Protein AF-A0A4V1V0S6-F1 (afdb_monomer_lite)

pLDDT: mean 92.82, std 8.59, range [36.41, 98.56]

Structure (mmCIF, N/CA/C/O backbone):
data_AF-A0A4V1V0S6-F1
#
_entry.id   AF-A0A4V1V0S6-F1
#
loop_
_atom_site.group_PDB
_atom_site.id
_atom_site.type_symbol
_atom_site.label_atom_id
_atom_site.label_alt_id
_atom_site.label_comp_id
_atom_site.label_asym_id
_atom_site.label_entity_id
_atom_site.label_seq_id
_atom_site.pdbx_PDB_ins_code
_atom_site.Cartn_x
_atom_site.Cartn_y
_atom_site.Cartn_z
_atom_site.occupancy
_atom_site.B_iso_or_equiv
_atom_site.auth_seq_id
_atom_site.auth_comp_id
_atom_site.auth_asym_id
_atom_site.auth_atom_id
_atom_site.pdbx_PDB_model_num
ATOM 1 N N . MET A 1 1 ? -12.158 -18.136 9.831 1.00 82.56 1 MET A N 1
ATOM 2 C CA . MET A 1 1 ? -12.766 -16.811 10.094 1.00 82.56 1 MET A CA 1
ATOM 3 C C . MET A 1 1 ? -11.831 -15.744 9.561 1.00 82.56 1 MET A C 1
ATOM 5 O O . MET A 1 1 ? -10.627 -15.928 9.693 1.00 82.56 1 MET A O 1
ATOM 9 N N . ALA A 1 2 ? -12.368 -14.679 8.963 1.00 93.62 2 ALA A N 1
ATOM 10 C CA . ALA A 1 2 ? -11.565 -13.541 8.519 1.00 93.62 2 ALA A CA 1
ATOM 11 C C . ALA A 1 2 ? -10.992 -12.790 9.729 1.00 93.62 2 ALA A C 1
ATOM 13 O O . ALA A 1 2 ? -11.702 -12.570 10.713 1.00 93.62 2 ALA A O 1
ATOM 14 N N . ARG A 1 3 ? -9.715 -12.414 9.662 1.00 97.75 3 ARG A N 1
ATOM 15 C CA . ARG A 1 3 ? -9.047 -11.598 10.681 1.00 97.75 3 ARG A CA 1
ATOM 16 C C . ARG A 1 3 ? -9.246 -10.118 10.383 1.00 97.75 3 ARG A C 1
ATOM 18 O O . ARG A 1 3 ? -9.437 -9.721 9.235 1.00 97.75 3 ARG A O 1
ATOM 25 N N . VAL A 1 4 ? -9.166 -9.300 11.428 1.00 98.12 4 VAL A N 1
ATOM 26 C CA . VAL A 1 4 ? -9.175 -7.840 11.313 1.00 98.12 4 VAL A CA 1
ATOM 27 C C . VAL A 1 4 ? -7.844 -7.309 11.821 1.00 98.12 4 VAL A C 1
ATOM 29 O O . VAL A 1 4 ? -7.488 -7.501 12.981 1.00 98.12 4 VAL A O 1
ATOM 32 N N . TYR A 1 5 ? -7.123 -6.626 10.943 1.00 97.88 5 TYR A N 1
ATOM 33 C CA . TYR A 1 5 ? -5.926 -5.867 11.262 1.00 97.88 5 TYR A CA 1
ATOM 34 C C . TYR A 1 5 ? -6.302 -4.399 11.402 1.00 97.88 5 TYR A C 1
ATOM 36 O O . TYR A 1 5 ? -6.974 -3.847 10.531 1.00 97.88 5 TYR A O 1
ATOM 44 N N . SER A 1 6 ? -5.843 -3.744 12.463 1.00 96.31 6 SER A N 1
ATOM 45 C CA . SER A 1 6 ? -6.034 -2.308 12.643 1.00 96.31 6 SER A CA 1
ATOM 46 C C . SER A 1 6 ? -4.722 -1.610 12.967 1.00 96.31 6 SER A C 1
ATOM 48 O O . SER A 1 6 ? -3.826 -2.182 13.592 1.00 96.31 6 SER A O 1
ATOM 50 N N . TYR A 1 7 ? -4.581 -0.369 12.509 1.00 95.31 7 TYR A N 1
ATOM 51 C CA . TYR A 1 7 ? -3.464 0.484 12.891 1.00 95.31 7 TYR A CA 1
ATOM 52 C C . TYR A 1 7 ? -3.841 1.964 12.825 1.00 95.31 7 TYR A C 1
ATOM 54 O O . TYR A 1 7 ? -4.725 2.369 12.072 1.00 95.31 7 TYR A O 1
ATOM 62 N N . VAL A 1 8 ? -3.116 2.778 13.592 1.00 94.62 8 VAL A N 1
ATOM 63 C CA . VAL A 1 8 ? -3.234 4.238 13.546 1.00 94.62 8 VAL A CA 1
ATOM 64 C C .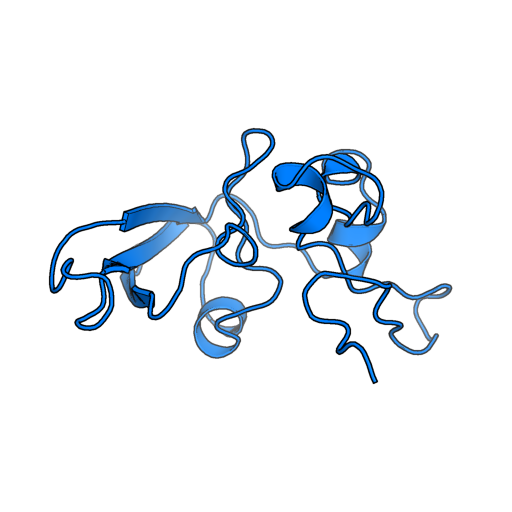 VAL A 1 8 ? -2.390 4.780 12.393 1.00 94.62 8 VAL A C 1
ATOM 66 O O . VAL A 1 8 ? -1.195 4.478 12.282 1.00 94.62 8 VAL A O 1
ATOM 69 N N . ILE A 1 9 ? -3.016 5.565 11.524 1.00 92.50 9 ILE A N 1
ATOM 70 C CA . ILE A 1 9 ? -2.362 6.308 10.454 1.00 92.50 9 ILE A CA 1
ATOM 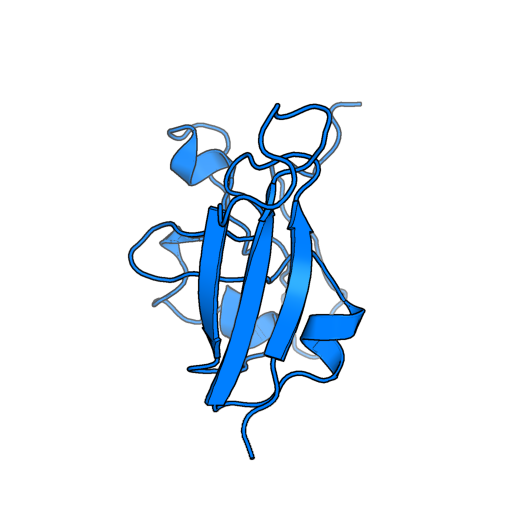71 C C . ILE A 1 9 ? -1.872 7.621 11.041 1.00 92.50 9 ILE A C 1
ATOM 73 O O . ILE A 1 9 ? -2.667 8.500 11.372 1.00 92.50 9 ILE A O 1
ATOM 77 N N . ASP A 1 10 ? -0.558 7.723 11.197 1.00 85.75 10 ASP A N 1
ATOM 78 C CA . ASP A 1 10 ? 0.077 8.917 11.737 1.00 85.75 10 ASP A CA 1
ATOM 79 C C . ASP A 1 10 ? -0.053 10.097 10.763 1.00 85.75 10 ASP A C 1
ATOM 81 O O . ASP A 1 10 ? -0.640 11.121 11.117 1.00 85.75 10 ASP A O 1
ATOM 85 N N . HIS A 1 11 ? 0.368 9.874 9.514 1.00 83.62 11 HIS A N 1
ATOM 86 C CA . HIS A 1 11 ? 0.262 10.790 8.381 1.00 83.62 11 HIS A CA 1
ATOM 87 C C . HIS A 1 11 ? -0.209 10.006 7.149 1.00 83.62 11 HIS A C 1
ATOM 89 O O . HIS A 1 11 ? 0.311 8.920 6.883 1.00 83.62 11 HIS A O 1
ATOM 95 N N . ASP A 1 12 ? -1.185 10.541 6.413 1.00 83.06 12 ASP A N 1
ATOM 96 C CA . ASP A 1 12 ? -1.658 9.958 5.155 1.00 83.06 12 ASP A CA 1
ATOM 97 C C . ASP A 1 12 ? -1.490 10.958 4.014 1.00 83.06 12 ASP A C 1
ATOM 99 O O . ASP A 1 12 ? -2.127 12.010 3.997 1.00 83.06 12 ASP A O 1
ATOM 103 N N . VAL A 1 13 ? -0.625 10.613 3.069 1.00 86.44 13 VAL A N 1
ATOM 104 C CA . VAL A 1 13 ? -0.413 11.357 1.820 1.00 86.44 13 VAL A CA 1
ATOM 105 C C . VAL A 1 13 ? -0.808 10.521 0.596 1.00 86.44 13 VAL A C 1
ATOM 107 O O . VAL A 1 13 ? -0.554 10.907 -0.539 1.00 86.44 13 VAL A O 1
ATOM 110 N N . GLY A 1 14 ? -1.435 9.357 0.813 1.00 88.88 14 GLY A N 1
ATOM 111 C CA . GLY A 1 14 ? -1.836 8.436 -0.249 1.00 88.88 14 GLY A CA 1
ATOM 112 C C . GLY A 1 14 ? -0.728 7.504 -0.744 1.00 88.88 14 GLY A C 1
ATOM 113 O O . GLY A 1 14 ? -0.878 6.902 -1.803 1.00 88.88 14 GLY A O 1
ATOM 114 N N . PHE A 1 15 ? 0.379 7.369 -0.005 1.00 91.19 15 PHE A N 1
ATOM 115 C CA . PHE A 1 15 ? 1.468 6.449 -0.351 1.00 91.19 15 PHE A CA 1
ATOM 116 C C . PHE A 1 15 ? 1.247 5.026 0.187 1.00 91.19 15 PHE A C 1
ATOM 118 O O . PHE A 1 15 ? 1.442 4.058 -0.531 1.00 91.19 15 PHE A O 1
ATOM 125 N N . ALA A 1 16 ? 0.827 4.855 1.445 1.00 89.81 16 ALA A N 1
ATOM 126 C CA . ALA A 1 16 ? 0.457 3.542 1.987 1.00 89.81 16 ALA A CA 1
ATOM 127 C C . ALA A 1 16 ? -0.427 3.710 3.249 1.00 89.81 16 ALA A C 1
ATOM 129 O O . ALA A 1 16 ? 0.102 3.959 4.339 1.00 89.81 16 ALA A O 1
ATOM 130 N N . PRO A 1 17 ? -1.760 3.560 3.144 1.00 94.75 17 PRO A N 1
ATOM 131 C CA . PRO A 1 17 ? -2.472 2.976 2.007 1.00 94.75 17 PRO A CA 1
ATOM 132 C C . PRO A 1 17 ? -2.371 3.855 0.752 1.00 94.75 17 PRO A C 1
ATOM 134 O O . PRO A 1 17 ? -2.374 5.076 0.851 1.00 94.75 17 PRO A O 1
ATOM 137 N N . ASN A 1 18 ? -2.278 3.240 -0.426 1.00 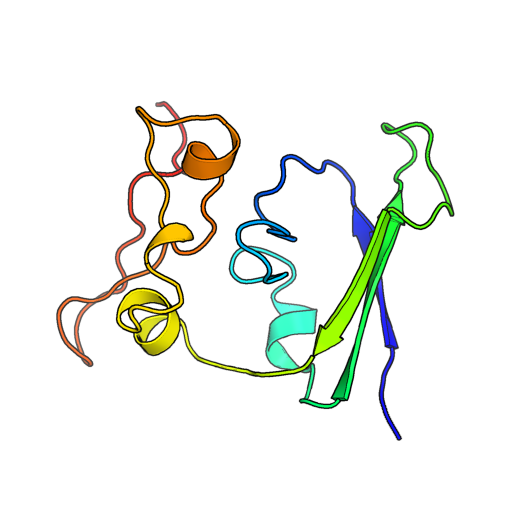96.69 18 ASN A N 1
ATOM 138 C CA . ASN A 1 18 ? -2.420 3.945 -1.699 1.00 96.69 18 ASN A CA 1
ATOM 139 C C . ASN A 1 18 ? -3.814 3.637 -2.263 1.00 96.69 18 ASN A C 1
ATOM 141 O O . ASN A 1 18 ? -4.002 2.549 -2.813 1.00 96.69 18 ASN A O 1
ATOM 145 N N . PRO A 1 19 ? -4.805 4.538 -2.110 1.00 95.62 19 PRO A N 1
ATOM 146 C CA . PRO A 1 19 ? -6.204 4.290 -2.475 1.00 95.62 19 PRO A CA 1
ATOM 147 C C . PRO A 1 19 ? -6.522 4.617 -3.945 1.00 95.62 19 PRO A C 1
ATOM 149 O O . PRO A 1 19 ? -7.685 4.632 -4.352 1.00 95.62 19 PRO A O 1
ATOM 152 N N . PHE A 1 20 ? -5.512 4.956 -4.743 1.00 95.44 20 PHE A N 1
ATOM 153 C CA . PHE A 1 20 ? -5.711 5.531 -6.065 1.00 95.44 20 PHE A CA 1
ATOM 154 C C . PHE A 1 20 ? -5.936 4.478 -7.152 1.00 95.44 20 PHE A C 1
ATOM 156 O O . PHE A 1 20 ? -5.605 3.301 -7.009 1.00 95.44 20 PHE A O 1
ATOM 163 N N . HIS A 1 21 ? -6.488 4.930 -8.281 1.00 95.56 21 HIS A N 1
ATOM 164 C CA . HIS A 1 21 ? -6.741 4.101 -9.467 1.00 95.56 21 HIS A CA 1
ATOM 165 C C . HIS A 1 21 ? -7.701 2.922 -9.226 1.00 95.56 21 HIS A C 1
ATOM 167 O O . HIS A 1 21 ? -7.584 1.886 -9.875 1.00 95.56 21 HIS A O 1
ATOM 173 N N . GLY A 1 22 ? -8.657 3.086 -8.305 1.00 94.06 22 GLY A N 1
ATOM 174 C CA . GLY A 1 22 ? -9.688 2.083 -8.015 1.00 94.06 22 GLY A CA 1
ATOM 175 C C . GLY A 1 22 ? -9.192 0.878 -7.210 1.00 94.06 22 GLY A C 1
ATOM 176 O O . GLY A 1 22 ? -9.925 -0.095 -7.066 1.00 94.06 22 GLY A O 1
ATOM 177 N N . LEU A 1 23 ? -7.963 0.929 -6.688 1.00 94.88 23 LEU A N 1
ATOM 178 C CA . LEU A 1 23 ? -7.340 -0.146 -5.922 1.00 94.88 23 LEU A CA 1
ATOM 179 C C . LEU A 1 23 ? -6.688 0.436 -4.669 1.00 94.88 23 LEU A C 1
ATOM 181 O O . LEU A 1 23 ? -5.931 1.398 -4.761 1.00 94.88 23 LEU A O 1
ATOM 185 N N . CYS A 1 24 ? -6.936 -0.172 -3.510 1.00 96.38 24 CYS A N 1
ATOM 186 C CA . CYS A 1 24 ? -6.254 0.183 -2.268 1.00 96.38 24 CYS A CA 1
ATOM 187 C C . CYS A 1 24 ? -5.128 -0.818 -1.992 1.00 96.38 24 CYS A C 1
ATOM 189 O O . CYS A 1 24 ? -5.382 -2.018 -1.890 1.00 96.38 24 CYS A O 1
ATOM 191 N N . THR A 1 25 ? -3.889 -0.338 -1.906 1.00 96.62 25 THR A N 1
ATOM 192 C CA . THR A 1 25 ? -2.688 -1.169 -1.722 1.00 96.62 25 THR A CA 1
ATOM 193 C C . THR A 1 25 ? -1.905 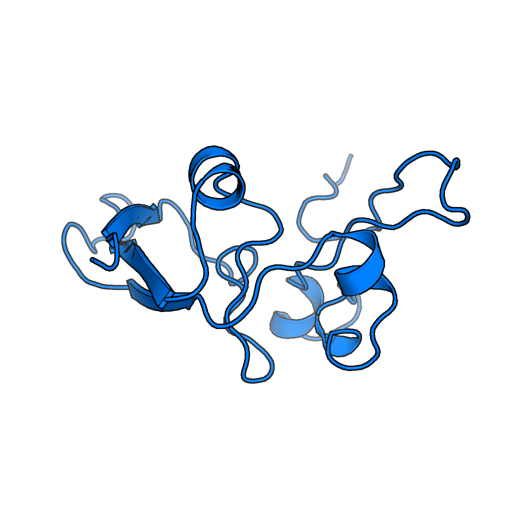-0.742 -0.481 1.00 96.62 25 THR A C 1
ATOM 195 O O 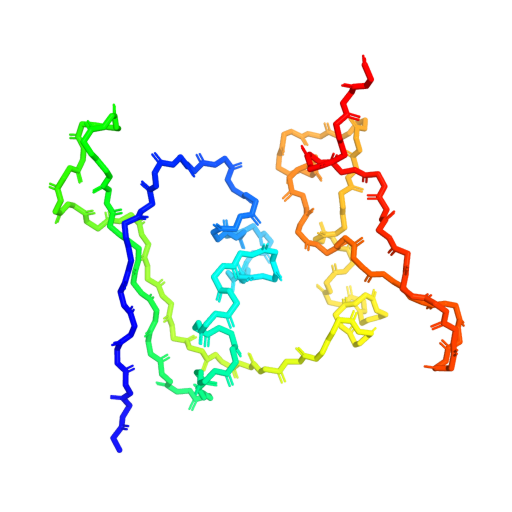. THR A 1 25 ? -1.996 0.399 -0.032 1.00 96.62 25 THR A O 1
ATOM 198 N N . LEU A 1 26 ? -1.141 -1.672 0.104 1.00 95.25 26 LEU A N 1
ATOM 199 C CA . LEU A 1 26 ? -0.307 -1.432 1.293 1.00 95.25 26 LEU A CA 1
ATOM 200 C C . LEU A 1 26 ? 1.175 -1.735 1.018 1.00 95.25 26 LEU A C 1
ATOM 202 O O . LEU A 1 26 ? 1.902 -2.126 1.928 1.00 95.25 26 LEU A O 1
ATOM 206 N N . ALA A 1 27 ? 1.622 -1.596 -0.234 1.00 93.94 27 ALA A N 1
ATOM 207 C CA . ALA A 1 27 ? 2.880 -2.157 -0.728 1.00 93.94 27 ALA A CA 1
ATOM 208 C C . ALA A 1 27 ? 4.115 -1.667 0.053 1.00 93.94 27 ALA A C 1
ATOM 210 O O . ALA A 1 27 ? 5.023 -2.450 0.337 1.00 93.94 27 ALA A O 1
ATOM 211 N N . ALA A 1 28 ? 4.120 -0.402 0.476 1.00 88.94 28 ALA A N 1
ATOM 212 C CA . ALA A 1 28 ? 5.299 0.237 1.054 1.00 88.94 28 ALA A CA 1
ATOM 213 C C . ALA A 1 28 ? 5.302 0.379 2.593 1.00 88.94 28 ALA A C 1
ATOM 215 O O . ALA A 1 28 ? 6.323 0.751 3.165 1.00 88.94 28 ALA A O 1
ATOM 216 N N . CYS A 1 29 ? 4.217 0.031 3.300 1.00 84.56 29 CYS A N 1
ATOM 217 C CA . CYS A 1 29 ? 4.127 0.164 4.766 1.00 84.56 29 CYS A CA 1
ATOM 218 C C . CYS A 1 29 ? 3.681 -1.130 5.462 1.00 84.56 29 CYS A C 1
ATOM 220 O O . CYS A 1 29 ? 3.375 -2.135 4.828 1.00 84.56 29 CYS A O 1
ATOM 222 N N . LYS A 1 30 ? 3.689 -1.122 6.803 1.00 91.56 30 LYS A N 1
ATOM 223 C CA . LYS A 1 30 ? 3.127 -2.177 7.677 1.00 91.56 30 LYS A CA 1
ATOM 224 C C . LYS A 1 30 ? 3.592 -3.609 7.329 1.00 91.56 30 LYS A C 1
ATOM 226 O O . LYS A 1 30 ? 2.761 -4.490 7.097 1.00 91.56 30 LYS A O 1
ATOM 231 N N . PRO A 1 31 ? 4.913 -3.883 7.344 1.00 92.19 31 PRO A N 1
ATOM 232 C CA . PRO A 1 31 ? 5.467 -5.188 6.964 1.00 92.19 31 PRO A CA 1
ATOM 233 C C . PRO A 1 31 ? 4.912 -6.360 7.790 1.00 92.19 31 PRO A C 1
ATOM 235 O O . PRO A 1 31 ? 4.783 -7.462 7.270 1.00 92.19 31 PRO A O 1
ATOM 238 N N . GLN A 1 32 ? 4.538 -6.135 9.054 1.00 94.94 32 GLN A N 1
ATOM 239 C CA . GLN A 1 32 ? 3.932 -7.166 9.907 1.00 94.94 32 GLN A CA 1
ATOM 240 C C . GLN A 1 32 ? 2.534 -7.592 9.425 1.00 94.94 32 GLN A C 1
ATOM 242 O O . GLN A 1 32 ? 2.234 -8.785 9.404 1.00 94.94 32 GLN A O 1
ATOM 247 N N . ILE A 1 33 ? 1.703 -6.636 8.990 1.00 96.06 33 ILE A N 1
ATOM 248 C CA . ILE A 1 33 ? 0.388 -6.930 8.399 1.00 96.06 33 ILE A CA 1
ATOM 249 C C . ILE A 1 33 ? 0.600 -7.650 7.066 1.00 96.06 33 ILE A C 1
ATOM 251 O O . ILE A 1 33 ? 0.088 -8.750 6.886 1.00 96.06 33 ILE A O 1
ATOM 255 N N . ARG A 1 34 ? 1.437 -7.090 6.179 1.00 95.31 34 ARG A N 1
ATOM 256 C CA . ARG A 1 34 ? 1.743 -7.684 4.865 1.00 95.31 34 ARG A CA 1
ATOM 257 C C . ARG A 1 34 ? 2.249 -9.125 4.941 1.00 95.31 34 ARG A C 1
ATOM 259 O O . ARG A 1 34 ? 1.940 -9.917 4.065 1.00 95.31 34 ARG A O 1
ATOM 266 N N . ARG A 1 35 ? 3.023 -9.468 5.975 1.00 95.50 35 ARG A N 1
ATOM 267 C CA . ARG A 1 35 ? 3.578 -10.818 6.160 1.00 95.50 35 ARG A CA 1
ATOM 268 C C . ARG A 1 35 ? 2.527 -11.861 6.547 1.00 95.50 35 ARG A C 1
ATOM 270 O O . ARG A 1 35 ? 2.763 -13.043 6.339 1.00 95.50 35 ARG A O 1
ATOM 277 N N . THR A 1 36 ? 1.428 -11.453 7.179 1.00 96.75 36 THR A N 1
ATOM 278 C CA . THR A 1 36 ? 0.517 -12.398 7.850 1.00 96.75 36 THR A CA 1
ATOM 279 C C . THR A 1 36 ? -0.908 -12.376 7.321 1.00 96.75 36 THR A C 1
ATOM 281 O O . THR A 1 36 ? -1.588 -13.396 7.442 1.00 96.75 36 THR A O 1
ATOM 284 N N . ALA A 1 37 ? -1.353 -11.255 6.751 1.00 97.38 37 ALA A N 1
ATOM 285 C CA . ALA A 1 37 ? -2.691 -11.115 6.198 1.00 97.38 37 ALA A CA 1
ATOM 286 C C . ALA A 1 37 ? -2.930 -12.121 5.068 1.00 97.38 37 ALA A C 1
ATOM 288 O O . ALA A 1 37 ? -2.025 -12.432 4.296 1.00 97.38 37 ALA A O 1
ATOM 289 N N . GLN A 1 38 ? -4.157 -12.621 4.987 1.00 98.12 38 GLN A N 1
ATOM 290 C CA . GLN A 1 38 ? -4.616 -13.567 3.978 1.00 98.12 38 GLN A CA 1
ATOM 291 C C . GLN A 1 38 ? -5.751 -12.962 3.154 1.00 98.12 38 GLN A C 1
ATOM 293 O O . GLN A 1 38 ? -6.425 -12.021 3.582 1.00 98.12 38 GLN A O 1
ATOM 298 N N . VAL A 1 39 ? -5.994 -13.524 1.968 1.00 98.38 39 VAL A N 1
ATOM 299 C CA . VAL A 1 39 ? -7.175 -13.171 1.171 1.00 98.38 39 VAL A CA 1
ATOM 300 C C . VAL A 1 39 ? -8.436 -13.384 2.010 1.00 98.38 39 VAL A C 1
ATOM 302 O O . VAL A 1 39 ? -8.636 -14.430 2.626 1.00 98.38 39 VAL A O 1
ATOM 305 N N . GLY A 1 40 ? -9.290 -12.366 2.035 1.00 98.31 40 GLY A N 1
ATOM 306 C CA . GLY A 1 40 ? -10.512 -12.330 2.825 1.00 98.31 40 GLY A CA 1
ATOM 307 C C . GLY A 1 40 ? -10.397 -11.615 4.173 1.00 98.31 40 GLY A C 1
ATOM 308 O O . GLY A 1 40 ? -11.452 -11.270 4.707 1.00 98.31 40 GLY A O 1
ATOM 309 N N . ASP A 1 41 ? -9.189 -11.348 4.680 1.00 98.56 41 ASP A N 1
ATOM 310 C CA . ASP A 1 41 ? -8.974 -10.547 5.892 1.00 98.56 41 ASP A CA 1
ATOM 311 C C . ASP A 1 41 ? -9.323 -9.069 5.666 1.00 98.56 41 ASP A C 1
ATOM 313 O O . ASP A 1 41 ? -9.394 -8.590 4.534 1.00 98.56 41 ASP A O 1
ATOM 317 N N . TYR A 1 42 ? -9.524 -8.325 6.751 1.00 98.38 42 TYR A N 1
ATOM 318 C CA . TYR A 1 42 ? -9.812 -6.893 6.724 1.00 98.38 42 TYR A CA 1
ATOM 319 C C . TYR A 1 42 ? -8.650 -6.089 7.297 1.00 98.38 42 TYR A C 1
ATOM 321 O O . TYR A 1 42 ? -8.057 -6.468 8.305 1.00 98.38 42 TYR A O 1
ATOM 329 N N . ILE A 1 43 ? -8.353 -4.950 6.679 1.00 98.06 43 ILE A N 1
ATOM 330 C CA . ILE A 1 43 ? -7.367 -3.980 7.155 1.00 98.06 43 ILE A CA 1
ATOM 331 C C . ILE A 1 43 ? -8.089 -2.658 7.384 1.00 98.06 43 ILE A C 1
ATOM 333 O O . ILE A 1 43 ? -8.808 -2.187 6.506 1.00 98.06 43 ILE A O 1
ATOM 337 N N . VAL A 1 44 ? -7.902 -2.074 8.564 1.00 97.50 44 VAL A N 1
ATOM 338 C CA . VAL A 1 44 ? -8.575 -0.856 9.021 1.00 97.50 44 VAL A CA 1
ATOM 339 C C . VAL A 1 44 ? -7.530 0.165 9.457 1.00 97.50 44 VAL A C 1
ATOM 341 O O . VAL A 1 44 ? -6.692 -0.110 10.316 1.00 97.50 44 VAL A O 1
ATOM 344 N N . GLY A 1 45 ? -7.591 1.362 8.887 1.00 96.06 45 GLY A N 1
ATOM 345 C CA . GLY A 1 45 ? -6.778 2.494 9.309 1.00 96.06 45 GLY A CA 1
ATOM 346 C C . GLY A 1 45 ? -7.608 3.521 10.066 1.00 96.06 45 GLY A C 1
ATOM 347 O O . GLY A 1 45 ? -8.632 3.990 9.561 1.00 96.06 45 GLY A O 1
ATOM 348 N N . THR A 1 46 ? -7.163 3.892 11.264 1.00 96.44 46 THR A N 1
ATOM 349 C CA . THR A 1 46 ? -7.793 4.937 12.085 1.00 96.44 46 THR A CA 1
ATOM 350 C C . THR A 1 46 ? -6.911 6.173 12.197 1.00 96.44 46 THR A C 1
ATOM 352 O O . THR A 1 46 ? -5.697 6.107 12.020 1.00 96.44 46 THR A O 1
ATOM 355 N N . GLY A 1 47 ? -7.522 7.324 12.464 1.00 94.75 47 GLY A N 1
ATOM 356 C CA . GLY A 1 47 ? -6.814 8.592 12.562 1.00 94.75 47 GLY A CA 1
ATOM 357 C C . GLY A 1 47 ? -5.982 8.723 13.838 1.00 94.75 47 GLY A C 1
ATOM 358 O O . GLY A 1 47 ? -6.296 8.157 14.889 1.00 94.75 47 GLY A O 1
ATOM 359 N N . SER A 1 48 ? -4.910 9.500 13.731 1.00 93.12 48 SER A N 1
ATOM 360 C CA . SER A 1 48 ? -3.976 9.824 14.809 1.00 93.12 48 SER A CA 1
ATOM 361 C C . SER A 1 48 ? -4.380 11.069 15.614 1.00 93.12 48 SER A C 1
ATOM 363 O O . SER A 1 48 ? -5.305 11.808 15.264 1.00 93.12 48 SER A O 1
ATOM 365 N N . LYS A 1 49 ? -3.650 11.329 16.708 1.00 92.19 49 LYS A N 1
ATOM 366 C CA . LYS A 1 49 ? -3.780 12.566 17.495 1.00 92.19 49 LYS A CA 1
ATOM 367 C C . LYS A 1 49 ? -3.321 13.810 16.719 1.00 92.19 49 LYS A C 1
ATOM 369 O O . LYS A 1 49 ? -4.100 14.761 16.704 1.00 92.19 49 LYS A O 1
ATOM 374 N N . PRO A 1 50 ? -2.156 13.816 16.032 1.00 88.69 50 PRO A N 1
ATOM 375 C CA . PRO A 1 50 ? -1.732 14.959 15.216 1.00 88.69 50 PRO A CA 1
ATOM 376 C C . PRO A 1 50 ? -2.743 15.344 14.133 1.00 88.69 50 PRO A C 1
ATOM 378 O O . PRO A 1 50 ? -2.975 16.523 13.893 1.00 88.69 50 PRO A O 1
ATOM 381 N N . SER A 1 51 ? -3.414 14.359 13.530 1.00 86.75 51 SER A N 1
ATOM 382 C CA . SER A 1 51 ? -4.443 14.611 12.515 1.00 86.75 51 SER A CA 1
ATOM 383 C C . SER A 1 51 ? -5.802 15.058 13.078 1.00 86.75 51 SER A C 1
ATOM 385 O O . SER A 1 51 ? -6.728 15.274 12.292 1.00 86.75 51 SER A O 1
ATOM 387 N N . GLY A 1 52 ? -5.957 15.167 14.408 1.00 91.19 52 GLY A N 1
ATOM 388 C CA . GLY A 1 52 ? -7.217 15.518 15.078 1.00 91.19 52 GLY A CA 1
ATOM 389 C C . GLY A 1 52 ? -8.326 14.469 14.917 1.00 91.19 52 GLY A C 1
ATOM 390 O O . GLY A 1 52 ? -9.504 14.776 15.088 1.00 91.19 52 GLY A O 1
ATOM 391 N N . ARG A 1 53 ? -7.973 13.231 14.543 1.00 91.94 53 ARG A N 1
ATOM 392 C CA . ARG A 1 53 ? -8.913 12.183 14.104 1.00 91.94 53 ARG A CA 1
ATOM 393 C C . ARG A 1 53 ? -8.818 10.901 14.933 1.00 91.94 53 ARG A C 1
ATOM 395 O O . ARG A 1 53 ? -9.159 9.830 14.438 1.00 91.94 53 ARG A O 1
ATOM 402 N N . VAL A 1 54 ? -8.384 10.999 16.189 1.00 94.19 54 VAL A N 1
ATOM 403 C CA . VAL A 1 54 ? -8.275 9.848 17.104 1.00 94.19 54 VAL A CA 1
ATOM 404 C C . VAL A 1 54 ? -9.567 9.033 17.105 1.00 94.19 54 VAL A C 1
ATOM 406 O O . VAL A 1 54 ? -10.655 9.578 17.284 1.00 94.19 54 VAL A O 1
ATOM 409 N N . GLY A 1 55 ? -9.439 7.725 16.875 1.00 90.12 55 GLY A N 1
ATOM 410 C CA . GLY A 1 55 ? -10.564 6.786 16.877 1.00 90.12 55 GLY A CA 1
ATOM 411 C C . GLY A 1 55 ? -11.506 6.897 15.672 1.00 90.12 55 GLY A C 1
ATOM 412 O O . GLY A 1 55 ? -12.427 6.094 15.557 1.00 90.12 55 GLY A O 1
ATOM 413 N N . ARG A 1 56 ? -11.286 7.845 14.751 1.00 95.19 56 ARG A N 1
ATOM 414 C CA . ARG A 1 56 ? -12.085 7.969 13.527 1.00 95.19 56 ARG A CA 1
ATOM 415 C C . ARG A 1 56 ? -11.536 7.057 12.442 1.00 95.19 56 ARG A C 1
ATOM 417 O O . ARG A 1 56 ? -10.325 6.979 12.242 1.00 95.19 56 ARG A O 1
ATOM 424 N N . LEU A 1 57 ? -12.436 6.396 11.725 1.00 95.69 57 LEU A N 1
ATOM 425 C CA . LEU A 1 57 ? -12.095 5.601 10.553 1.00 95.69 57 LEU A CA 1
ATOM 426 C C . LEU A 1 57 ? -11.558 6.514 9.443 1.00 95.69 57 LEU A C 1
ATOM 428 O O . LEU A 1 57 ? -12.192 7.514 9.110 1.00 95.69 57 LEU A O 1
ATOM 432 N N . VAL A 1 58 ? -10.405 6.158 8.879 1.00 94.12 58 VAL A N 1
ATOM 433 C CA . VAL A 1 58 ? -9.838 6.821 7.695 1.00 94.12 58 VAL A CA 1
ATOM 434 C C . VAL A 1 58 ? -10.097 5.968 6.462 1.00 94.12 58 VAL A C 1
ATOM 436 O O . VAL A 1 58 ? -10.658 6.452 5.486 1.00 94.12 58 VAL A O 1
ATOM 439 N N . TYR A 1 59 ? -9.752 4.682 6.529 1.00 95.19 59 TYR A N 1
ATOM 440 C CA . TYR A 1 59 ? -10.062 3.725 5.474 1.00 95.19 59 TYR A CA 1
ATOM 441 C C . TYR A 1 59 ? -10.237 2.321 6.042 1.00 95.19 59 TYR A C 1
ATOM 443 O O . TYR A 1 59 ? -9.787 2.001 7.146 1.00 95.19 59 TYR A O 1
ATOM 451 N N . TRP A 1 60 ? -10.845 1.464 5.235 1.00 96.56 60 TRP A N 1
ATOM 452 C CA . TRP A 1 60 ? -10.781 0.027 5.413 1.00 96.56 60 TRP A CA 1
ATOM 453 C C . TRP A 1 60 ? -10.724 -0.654 4.047 1.00 96.56 60 TRP A C 1
ATOM 455 O O . TRP A 1 60 ? -11.131 -0.080 3.037 1.00 96.56 60 TRP A O 1
ATOM 465 N N . MET A 1 61 ? -10.218 -1.879 4.013 1.00 97.12 61 MET A N 1
ATOM 466 C CA . MET A 1 61 ? -10.271 -2.735 2.833 1.00 97.12 61 MET A CA 1
ATOM 467 C C . MET A 1 61 ? -10.387 -4.197 3.240 1.00 97.12 61 MET A C 1
ATOM 469 O O . MET A 1 61 ? -9.890 -4.594 4.294 1.00 97.12 61 MET A O 1
ATOM 473 N N . ARG A 1 62 ? -11.019 -5.003 2.387 1.00 97.81 62 ARG A N 1
ATOM 474 C CA . ARG A 1 62 ? -10.903 -6.462 2.433 1.00 97.81 62 ARG A CA 1
ATOM 475 C C . ARG A 1 62 ? -9.778 -6.875 1.491 1.00 97.81 62 ARG A C 1
ATOM 477 O O . ARG A 1 62 ? -9.740 -6.405 0.357 1.00 97.81 62 ARG A O 1
ATOM 484 N N . VAL A 1 63 ? -8.878 -7.742 1.940 1.00 98.19 63 VAL A N 1
ATOM 485 C CA . VAL A 1 63 ? -7.782 -8.267 1.121 1.00 98.19 63 VAL A CA 1
ATOM 486 C C . VAL A 1 63 ? -8.384 -9.116 0.004 1.00 98.19 63 VAL A C 1
ATOM 488 O O . VAL A 1 63 ? -8.894 -10.207 0.255 1.00 98.19 63 VAL A O 1
ATOM 491 N N . GLY A 1 64 ? -8.371 -8.591 -1.220 1.00 97.81 64 GLY A N 1
ATOM 492 C CA . GLY A 1 64 ? -8.858 -9.302 -2.405 1.00 97.81 64 GLY A CA 1
ATOM 493 C C . GLY A 1 64 ? -7.788 -10.162 -3.071 1.00 97.81 64 GLY A C 1
ATOM 494 O O . GLY A 1 64 ? -8.112 -11.169 -3.688 1.00 97.81 64 GLY A O 1
ATOM 495 N N . GLU A 1 65 ? -6.520 -9.778 -2.929 1.00 97.62 65 GLU A N 1
ATOM 496 C CA . GLU A 1 65 ? -5.403 -10.396 -3.635 1.00 97.62 65 GLU A CA 1
ATOM 497 C C . GLU A 1 65 ? -4.090 -10.144 -2.887 1.00 97.62 65 GLU A C 1
ATOM 499 O O . GLU A 1 65 ? -3.921 -9.096 -2.256 1.00 97.62 65 GLU A O 1
ATOM 504 N N . ILE A 1 66 ? -3.170 -11.106 -2.961 1.00 97.75 66 ILE A N 1
ATOM 505 C CA . ILE A 1 66 ? -1.806 -11.000 -2.440 1.00 97.75 66 ILE A CA 1
ATOM 506 C C . ILE A 1 66 ? -0.862 -11.371 -3.577 1.00 97.75 66 ILE A C 1
ATOM 508 O O . ILE A 1 66 ? -0.913 -12.491 -4.075 1.00 97.75 66 ILE A O 1
ATOM 512 N N . ILE A 1 67 ? -0.003 -10.429 -3.948 1.00 97.12 67 ILE A N 1
ATOM 513 C CA . ILE A 1 67 ? 1.021 -10.583 -4.982 1.00 97.12 67 ILE A CA 1
ATOM 514 C C . ILE A 1 67 ? 2.364 -10.116 -4.434 1.00 97.12 67 ILE A C 1
ATOM 516 O O . ILE A 1 67 ? 2.419 -9.331 -3.479 1.00 97.12 67 ILE A O 1
ATOM 520 N N . ASP A 1 68 ? 3.448 -10.588 -5.037 1.00 95.56 68 ASP A N 1
ATOM 521 C CA . ASP A 1 68 ? 4.782 -10.104 -4.706 1.00 95.56 68 ASP A CA 1
ATOM 522 C C . ASP A 1 68 ? 5.120 -8.796 -5.446 1.00 95.56 68 ASP A C 1
ATOM 524 O O . ASP A 1 68 ? 4.386 -8.320 -6.315 1.00 95.56 68 ASP A O 1
ATOM 528 N N . PHE A 1 69 ? 6.248 -8.181 -5.087 1.00 96.00 69 PHE A N 1
ATOM 529 C CA . PHE A 1 69 ? 6.684 -6.934 -5.715 1.00 96.00 69 PHE A CA 1
ATOM 530 C C . PHE A 1 69 ? 7.072 -7.090 -7.191 1.00 96.00 69 PHE A C 1
ATOM 532 O O . PHE A 1 69 ? 6.980 -6.121 -7.939 1.00 96.00 69 PHE A O 1
ATOM 539 N N . ALA A 1 70 ? 7.504 -8.275 -7.630 1.00 95.75 70 ALA A N 1
ATOM 540 C CA . ALA A 1 70 ? 7.907 -8.490 -9.015 1.00 95.75 70 ALA A CA 1
ATOM 541 C C . ALA A 1 70 ? 6.671 -8.525 -9.920 1.00 95.75 70 ALA A C 1
ATOM 543 O O . ALA A 1 70 ? 6.639 -7.848 -10.951 1.00 95.75 70 ALA A O 1
ATOM 544 N N . GLU A 1 71 ? 5.631 -9.246 -9.506 1.00 96.88 71 GLU A N 1
ATOM 545 C CA . GLU A 1 71 ? 4.328 -9.224 -10.159 1.00 96.88 71 GLU A CA 1
ATOM 546 C C . GLU A 1 71 ? 3.698 -7.831 -10.077 1.00 96.88 71 GLU A C 1
ATOM 548 O O . GLU A 1 71 ? 3.240 -7.308 -11.093 1.00 96.88 71 GLU A O 1
ATOM 553 N N . TYR A 1 72 ? 3.738 -7.183 -8.906 1.00 97.62 72 TYR A N 1
ATOM 554 C CA . TYR A 1 72 ? 3.206 -5.831 -8.746 1.00 97.62 72 TYR A CA 1
ATOM 555 C C . TYR A 1 72 ? 3.861 -4.845 -9.715 1.00 97.62 72 TYR A C 1
ATOM 557 O O . TYR A 1 72 ? 3.168 -4.054 -10.356 1.00 97.62 72 TYR A O 1
ATOM 565 N N . TRP A 1 73 ? 5.182 -4.924 -9.886 1.00 97.62 73 TRP A N 1
ATOM 566 C CA . TRP A 1 73 ? 5.906 -4.090 -10.834 1.00 97.62 73 TRP A CA 1
ATOM 567 C C . TRP A 1 73 ? 5.531 -4.412 -12.279 1.00 97.62 73 TRP A C 1
ATOM 569 O O . TRP A 1 73 ? 5.225 -3.497 -13.037 1.00 97.62 73 TRP A O 1
ATOM 579 N N . THR A 1 74 ? 5.568 -5.680 -12.685 1.00 96.56 74 THR A N 1
ATOM 580 C CA . THR A 1 74 ? 5.471 -6.088 -14.101 1.00 96.56 74 THR A CA 1
ATOM 581 C C . THR A 1 74 ? 4.048 -6.115 -14.652 1.00 96.56 74 THR A C 1
ATOM 583 O O . THR A 1 74 ? 3.862 -5.899 -15.850 1.00 96.56 74 THR A O 1
ATOM 586 N N . ASN A 1 75 ? 3.041 -6.326 -13.806 1.00 97.50 75 ASN A N 1
ATOM 587 C CA . ASN A 1 75 ? 1.657 -6.460 -14.237 1.00 97.50 75 ASN A CA 1
ATOM 588 C C . ASN A 1 75 ? 1.068 -5.098 -14.689 1.00 97.50 75 ASN A C 1
ATOM 590 O O . ASN A 1 75 ? 1.005 -4.151 -13.893 1.00 97.50 75 ASN A O 1
ATOM 594 N N . PRO A 1 76 ? 0.570 -4.979 -15.940 1.00 97.44 76 PRO A N 1
ATOM 595 C CA . PRO A 1 76 ? 0.038 -3.726 -16.484 1.00 97.44 76 PRO A CA 1
ATOM 596 C C . PRO A 1 76 ? -1.097 -3.098 -15.664 1.00 97.44 76 PRO A C 1
ATOM 598 O O . PRO A 1 76 ? -1.240 -1.874 -15.662 1.00 97.44 76 PRO A O 1
ATOM 601 N N . ARG A 1 77 ? -1.866 -3.906 -14.917 1.00 96.88 77 ARG A N 1
ATOM 602 C CA . ARG A 1 77 ? -2.940 -3.431 -14.027 1.00 96.88 77 ARG A CA 1
ATOM 603 C C . ARG A 1 77 ? -2.443 -2.405 -13.005 1.00 96.88 77 ARG A C 1
ATOM 605 O O . ARG A 1 77 ? -3.192 -1.508 -12.626 1.00 96.88 77 ARG A O 1
ATOM 612 N N . PHE A 1 78 ? -1.183 -2.509 -12.588 1.00 97.69 78 PHE A N 1
ATOM 613 C CA . PHE A 1 78 ? -0.586 -1.657 -11.560 1.00 97.69 78 PHE A CA 1
ATOM 614 C C . PHE A 1 78 ? 0.424 -0.647 -12.110 1.00 97.69 78 PHE A C 1
ATOM 616 O O . PHE A 1 78 ? 1.057 0.069 -11.334 1.00 97.69 78 PHE A O 1
ATOM 623 N N . ALA A 1 79 ? 0.557 -0.528 -13.435 1.00 97.25 79 ALA A N 1
ATOM 624 C CA . ALA A 1 79 ? 1.504 0.401 -14.053 1.00 97.25 79 ALA A CA 1
ATOM 625 C C . ALA A 1 79 ? 1.259 1.859 -13.620 1.00 97.25 79 ALA A C 1
ATOM 627 O O . ALA A 1 79 ? 2.206 2.611 -13.405 1.00 97.25 79 ALA A O 1
ATOM 628 N N . ARG A 1 80 ? -0.010 2.243 -13.414 1.00 97.06 80 ARG A N 1
ATOM 629 C CA . ARG A 1 80 ? -0.394 3.586 -12.936 1.00 97.06 80 ARG A CA 1
ATOM 630 C C . ARG A 1 80 ? -0.037 3.849 -11.472 1.00 97.06 80 ARG A C 1
ATOM 632 O O . ARG A 1 80 ? -0.037 5.003 -11.072 1.00 97.0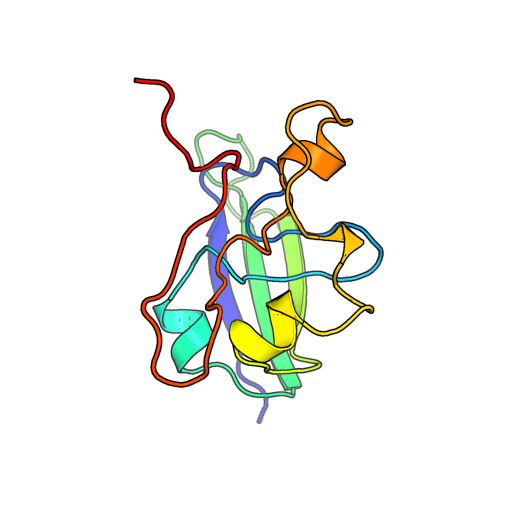6 80 ARG A O 1
ATOM 639 N N . LYS A 1 81 ? 0.268 2.808 -10.692 1.00 97.31 81 LYS A N 1
ATOM 640 C CA . LYS A 1 81 ? 0.712 2.933 -9.298 1.00 97.31 81 LYS A CA 1
ATOM 641 C C . LYS A 1 81 ? 2.225 3.105 -9.160 1.00 97.31 81 LYS A C 1
ATOM 643 O O . LYS A 1 81 ? 2.713 3.207 -8.041 1.00 97.31 81 LYS A O 1
ATOM 648 N N . ARG A 1 82 ? 2.977 3.144 -10.264 1.00 97.25 82 ARG A N 1
ATOM 649 C CA . ARG A 1 82 ? 4.388 3.551 -10.243 1.00 97.25 82 ARG A CA 1
ATOM 650 C C . ARG A 1 82 ? 4.476 5.072 -10.075 1.00 97.25 82 ARG A C 1
ATOM 652 O O . ARG A 1 82 ? 3.675 5.776 -10.700 1.00 97.25 82 ARG A O 1
ATOM 659 N N . PRO A 1 83 ? 5.416 5.582 -9.267 1.00 96.12 83 PRO A N 1
ATOM 660 C CA . PRO A 1 83 ? 5.564 7.016 -9.060 1.00 96.12 83 PRO A CA 1
ATOM 661 C C . PRO A 1 83 ? 5.917 7.737 -10.370 1.00 96.12 83 PRO A C 1
ATOM 663 O O . PRO A 1 83 ? 6.706 7.241 -11.176 1.00 96.12 83 PRO A O 1
ATOM 666 N N . GLN A 1 84 ? 5.335 8.917 -10.582 1.00 95.50 84 GLN A N 1
ATOM 667 C CA . GLN A 1 84 ? 5.737 9.855 -11.637 1.00 95.50 84 GLN A CA 1
ATOM 668 C C . GLN A 1 84 ? 6.017 11.210 -10.992 1.00 95.50 84 GLN A C 1
ATOM 670 O O . GLN A 1 84 ? 5.088 11.949 -10.662 1.00 95.50 84 GLN A O 1
ATOM 675 N N . MET A 1 85 ? 7.297 11.526 -10.795 1.00 92.94 85 MET A N 1
ATOM 676 C CA . MET A 1 85 ? 7.721 12.683 -9.994 1.00 92.94 85 MET A CA 1
ATOM 677 C C . MET A 1 85 ? 7.398 14.035 -10.645 1.00 92.94 85 MET A C 1
ATOM 679 O O . MET A 1 85 ? 7.214 15.028 -9.951 1.00 92.94 85 MET A O 1
ATOM 683 N N . ASN A 1 86 ? 7.231 14.066 -11.968 1.00 93.81 86 ASN A N 1
ATOM 684 C CA . ASN A 1 86 ? 6.748 15.225 -12.727 1.00 93.81 86 ASN A CA 1
ATOM 685 C C . ASN A 1 86 ? 5.222 15.218 -12.961 1.00 93.81 86 ASN A C 1
ATOM 687 O O . ASN A 1 86 ? 4.712 16.044 -13.717 1.00 93.81 86 ASN A O 1
ATOM 691 N N . GLY A 1 87 ? 4.498 14.270 -12.362 1.00 93.56 87 GLY A N 1
ATOM 692 C CA . GLY A 1 87 ? 3.051 14.136 -12.489 1.00 93.56 87 GLY A CA 1
ATOM 693 C C . GLY A 1 87 ? 2.270 14.895 -11.415 1.00 93.56 87 GLY A C 1
ATOM 694 O O . GLY A 1 87 ? 2.818 15.633 -10.597 1.00 93.56 87 GLY A O 1
ATOM 695 N N . SER A 1 88 ? 0.956 14.670 -11.396 1.00 95.00 88 SER A N 1
ATOM 696 C CA . SER A 1 88 ? 0.072 15.122 -10.311 1.00 95.00 88 SER A CA 1
ATOM 697 C C . SER A 1 88 ? 0.471 14.535 -8.951 1.00 95.00 88 SER A C 1
ATOM 699 O O . SER A 1 88 ? 1.102 13.481 -8.891 1.00 95.00 88 SER A O 1
ATOM 701 N N . LEU A 1 89 ? 0.016 15.145 -7.848 1.00 92.25 89 LEU A N 1
ATOM 702 C CA . LEU A 1 89 ? 0.256 14.629 -6.489 1.00 92.25 89 LEU A CA 1
ATOM 703 C C . LEU A 1 89 ? -0.122 13.147 -6.348 1.00 92.25 89 LEU A C 1
ATOM 705 O O . LEU A 1 89 ? 0.633 12.373 -5.770 1.00 92.25 89 LEU A O 1
ATOM 709 N N . MET A 1 90 ? -1.250 12.735 -6.933 1.00 94.31 90 MET A N 1
ATOM 710 C CA . MET A 1 90 ? -1.680 11.333 -6.953 1.00 94.31 90 MET A CA 1
ATOM 711 C C . MET A 1 90 ? -0.637 10.415 -7.611 1.00 94.31 90 MET A C 1
ATOM 713 O O . MET A 1 90 ? -0.384 9.320 -7.119 1.00 94.31 90 MET A O 1
ATOM 717 N N . GLN A 1 91 ? -0.033 10.857 -8.718 1.00 95.44 91 GLN A N 1
ATOM 718 C CA . GLN A 1 91 ? 0.973 10.082 -9.446 1.00 95.44 91 GLN A CA 1
ATOM 719 C C . GLN A 1 91 ? 2.333 10.096 -8.743 1.00 95.44 91 GLN A C 1
ATOM 721 O O . GLN A 1 91 ? 3.030 9.089 -8.777 1.00 95.44 91 GLN A O 1
ATOM 726 N N . GLN A 1 92 ? 2.711 11.191 -8.078 1.00 94.50 92 GLN A N 1
ATOM 727 C CA . GLN A 1 92 ? 3.953 11.266 -7.296 1.00 94.50 92 GLN A CA 1
ATOM 728 C C . GLN A 1 92 ? 3.958 10.260 -6.131 1.00 94.50 92 GLN A C 1
ATOM 730 O O . GLN A 1 92 ? 4.997 9.699 -5.794 1.00 94.50 92 GLN A O 1
ATOM 735 N N . HIS A 1 93 ? 2.784 9.974 -5.558 1.00 94.56 93 HIS A N 1
ATOM 736 C CA . HIS A 1 93 ? 2.615 9.046 -4.436 1.00 94.56 93 HIS A CA 1
ATOM 737 C C . HIS A 1 93 ? 2.371 7.588 -4.856 1.00 94.56 93 HIS A C 1
ATOM 739 O O . HIS A 1 93 ? 1.884 6.796 -4.050 1.00 94.56 93 HIS A O 1
ATOM 745 N N . GLY A 1 94 ? 2.692 7.207 -6.096 1.00 96.31 94 GLY A N 1
ATOM 746 C CA . GLY A 1 94 ? 2.634 5.809 -6.525 1.00 96.31 94 GLY A CA 1
ATOM 747 C C . GLY A 1 94 ? 3.487 4.893 -5.634 1.00 96.31 94 GLY A C 1
ATOM 748 O O . GLY A 1 94 ? 4.676 5.140 -5.452 1.00 96.31 94 GLY A O 1
ATOM 749 N N . ASP A 1 95 ? 2.887 3.835 -5.080 1.00 95.94 95 ASP A N 1
ATOM 750 C CA . ASP A 1 95 ? 3.504 2.929 -4.096 1.00 95.94 95 ASP A CA 1
ATOM 751 C C . ASP A 1 95 ? 4.181 1.689 -4.709 1.00 95.94 95 ASP A C 1
ATOM 753 O O . ASP A 1 95 ? 4.751 0.859 -3.996 1.00 95.94 95 ASP A O 1
ATOM 757 N N . ASN A 1 96 ? 4.148 1.558 -6.037 1.00 97.19 96 ASN A N 1
ATOM 758 C CA . ASN A 1 96 ? 4.833 0.513 -6.791 1.00 97.19 96 ASN A CA 1
ATOM 759 C C . ASN A 1 96 ? 6.279 0.930 -7.081 1.00 97.19 96 ASN A C 1
ATOM 761 O O . ASN A 1 96 ? 6.596 1.389 -8.179 1.00 97.19 96 ASN A O 1
ATOM 765 N N . ILE A 1 97 ? 7.128 0.836 -6.055 1.00 96.31 97 ILE A N 1
ATOM 766 C CA . ILE A 1 97 ? 8.473 1.431 -6.058 1.00 96.31 97 ILE A CA 1
ATOM 767 C C . ILE A 1 97 ? 9.624 0.422 -6.131 1.00 96.31 97 ILE A C 1
ATOM 769 O O . ILE A 1 97 ? 10.773 0.835 -6.239 1.00 96.31 97 ILE A O 1
ATOM 773 N N . TYR A 1 98 ? 9.351 -0.881 -6.064 1.00 95.38 98 TYR A N 1
ATOM 774 C CA . TYR A 1 98 ? 10.385 -1.919 -6.054 1.00 95.38 98 TYR A CA 1
ATOM 775 C C . TYR A 1 98 ? 10.363 -2.718 -7.351 1.00 95.38 98 TYR A C 1
ATOM 777 O O . TYR A 1 98 ? 9.324 -3.247 -7.737 1.00 95.38 98 TYR A O 1
ATOM 785 N N . ARG A 1 99 ? 11.523 -2.850 -7.998 1.00 95.31 99 ARG A N 1
ATOM 786 C CA . ARG A 1 99 ? 11.698 -3.652 -9.214 1.00 95.31 99 ARG A CA 1
ATOM 787 C C . ARG A 1 99 ? 12.990 -4.454 -9.172 1.00 95.31 99 ARG A C 1
ATOM 789 O O . ARG A 1 99 ? 13.908 -4.115 -8.438 1.00 95.31 99 ARG A O 1
ATOM 796 N N . ARG A 1 100 ? 13.082 -5.472 -10.016 1.00 93.81 100 ARG A N 1
ATOM 797 C CA . ARG A 1 100 ? 14.325 -6.180 -10.347 1.00 93.81 100 ARG A CA 1
ATOM 798 C C . ARG A 1 100 ? 14.327 -6.465 -11.844 1.00 93.81 100 ARG A C 1
ATOM 800 O O . ARG A 1 100 ? 13.256 -6.621 -12.430 1.00 93.81 100 ARG A O 1
ATOM 807 N N . GLU A 1 101 ? 15.500 -6.478 -12.464 1.00 89.00 101 GLU A N 1
ATOM 808 C CA . GLU A 1 101 ? 15.632 -6.683 -13.918 1.00 89.00 101 GLU A CA 1
ATOM 809 C C . GLU A 1 101 ? 15.620 -8.164 -14.306 1.00 89.00 101 GLU A C 1
ATOM 811 O O . GLU A 1 101 ? 15.159 -8.522 -15.385 1.00 89.00 101 GLU A O 1
ATOM 816 N N . SER A 1 102 ? 16.052 -9.032 -13.394 1.00 91.38 102 SER A N 1
ATOM 817 C CA . SER A 1 102 ? 15.977 -10.485 -13.516 1.00 91.38 102 SER A CA 1
ATOM 818 C C . SER A 1 102 ? 15.499 -11.099 -12.193 1.00 91.38 102 SER A C 1
ATOM 820 O O . SER A 1 102 ? 15.592 -10.439 -11.152 1.00 91.38 102 SER A O 1
ATOM 822 N N . PRO A 1 103 ? 14.981 -12.343 -12.190 1.00 90.06 103 PRO A N 1
ATOM 823 C CA . PRO A 1 103 ? 14.545 -13.019 -10.966 1.00 90.06 103 PRO A CA 1
ATOM 824 C C . PRO A 1 103 ? 15.632 -13.097 -9.884 1.00 90.06 103 PRO A C 1
ATOM 826 O O . PRO A 1 103 ? 15.329 -12.893 -8.710 1.00 90.06 103 PRO A O 1
ATOM 829 N N . ASP A 1 104 ? 16.886 -13.297 -10.290 1.00 91.81 104 ASP A N 1
ATOM 830 C CA . ASP A 1 104 ? 18.044 -13.412 -9.391 1.00 91.81 104 ASP A CA 1
ATOM 831 C C . ASP A 1 104 ? 18.792 -12.081 -9.191 1.00 91.81 104 ASP A C 1
ATOM 833 O O . ASP A 1 104 ? 19.801 -12.016 -8.491 1.00 91.81 104 ASP A O 1
ATOM 837 N N . GLY A 1 105 ? 18.313 -11.006 -9.823 1.00 92.38 105 GLY A N 1
ATOM 838 C CA . GLY A 1 105 ? 18.905 -9.679 -9.733 1.00 92.38 105 GLY A CA 1
ATOM 839 C C . GLY A 1 105 ? 18.583 -8.968 -8.412 1.00 92.38 105 GLY A C 1
ATOM 840 O O . GLY A 1 105 ? 17.608 -9.305 -7.731 1.00 92.38 105 GLY A O 1
ATOM 841 N N . PRO A 1 106 ? 19.372 -7.941 -8.048 1.00 95.06 106 PRO A N 1
ATOM 842 C CA . PRO A 1 106 ? 19.104 -7.142 -6.861 1.00 95.06 106 PRO A CA 1
ATOM 843 C C . PRO A 1 106 ? 17.786 -6.367 -6.995 1.00 95.06 106 PRO A C 1
ATOM 845 O O . PRO A 1 106 ? 17.381 -5.960 -8.088 1.00 95.06 106 PRO A O 1
ATOM 848 N N . TRP A 1 107 ? 17.136 -6.115 -5.857 1.00 94.19 107 TRP A N 1
ATOM 849 C CA . TRP A 1 107 ? 16.013 -5.184 -5.793 1.00 94.19 107 TRP A CA 1
ATOM 850 C C . TRP A 1 107 ? 16.507 -3.745 -5.938 1.00 94.19 107 TRP A C 1
ATOM 852 O O . TRP A 1 107 ? 17.429 -3.316 -5.247 1.00 94.19 107 TRP A O 1
ATOM 862 N N . LEU A 1 108 ? 15.841 -2.994 -6.806 1.00 94.56 108 LEU A N 1
ATOM 863 C CA . LEU A 1 108 ? 16.042 -1.574 -7.039 1.00 94.56 108 LEU A CA 1
ATOM 864 C C . LEU A 1 108 ? 14.792 -0.825 -6.583 1.00 94.56 108 LEU A C 1
ATOM 866 O O . LEU A 1 108 ? 13.679 -1.144 -7.013 1.00 94.56 108 LEU A O 1
ATOM 870 N N . GLN A 1 109 ? 14.979 0.181 -5.734 1.00 94.12 109 GLN A N 1
ATOM 871 C CA . GLN A 1 109 ? 13.942 1.162 -5.439 1.00 94.12 109 GLN A CA 1
ATOM 872 C C . GLN A 1 109 ? 14.011 2.271 -6.492 1.00 94.12 109 GLN A C 1
ATOM 874 O O . GLN A 1 109 ? 15.078 2.841 -6.712 1.00 94.12 109 GLN A O 1
ATOM 879 N N . VAL A 1 110 ? 12.899 2.557 -7.166 1.00 93.19 110 VAL A N 1
ATOM 880 C CA . VAL A 1 110 ? 12.830 3.681 -8.111 1.00 93.19 110 VAL A CA 1
ATOM 881 C C . VAL A 1 110 ? 12.618 5.002 -7.382 1.00 93.19 110 VAL A C 1
ATOM 883 O O . VAL A 1 110 ? 12.167 5.025 -6.235 1.00 93.19 110 VAL A O 1
ATOM 886 N N . ASP A 1 111 ? 12.921 6.099 -8.073 1.00 92.44 111 ASP A N 1
ATOM 887 C CA . ASP A 1 111 ? 12.653 7.435 -7.558 1.00 92.44 111 ASP A CA 1
ATOM 888 C C . ASP A 1 111 ? 11.164 7.617 -7.206 1.00 92.44 111 ASP A C 1
ATOM 890 O O . ASP A 1 111 ? 10.284 7.183 -7.952 1.00 92.44 111 ASP A O 1
ATOM 894 N N . SER A 1 112 ? 10.883 8.166 -6.024 1.00 90.00 112 SER A N 1
ATOM 895 C CA . SER A 1 112 ? 9.560 8.146 -5.395 1.00 90.00 112 SER A CA 1
ATOM 896 C C . SER A 1 112 ? 9.461 9.172 -4.265 1.00 90.00 112 SER A C 1
ATOM 898 O O . SER A 1 112 ? 10.466 9.704 -3.813 1.00 90.00 112 SER A O 1
ATOM 900 N N . PHE A 1 113 ? 8.266 9.359 -3.699 1.00 82.50 113 PHE A N 1
ATOM 901 C CA . PHE A 1 113 ? 8.077 10.157 -2.477 1.00 82.50 113 PHE A CA 1
ATOM 902 C C . PHE A 1 113 ? 8.950 9.707 -1.280 1.00 82.50 113 PHE A C 1
ATOM 904 O O . PHE A 1 113 ? 9.234 10.494 -0.382 1.00 82.50 113 PHE A O 1
ATOM 911 N N . HIS A 1 114 ? 9.376 8.439 -1.243 1.00 77.12 114 HIS A N 1
ATOM 912 C CA . HIS A 1 114 ? 10.277 7.906 -0.212 1.00 77.12 114 HIS A CA 1
ATOM 913 C C . HIS A 1 114 ? 11.763 7.995 -0.575 1.00 77.12 114 HIS A C 1
ATOM 915 O O . HIS A 1 114 ? 12.611 7.658 0.256 1.00 77.12 114 HIS A O 1
ATOM 921 N N . SER A 1 115 ? 12.090 8.427 -1.788 1.00 78.75 115 SER A N 1
ATOM 922 C CA . SER A 1 115 ? 13.452 8.800 -2.135 1.00 78.75 115 SER A CA 1
ATOM 923 C C . SER A 1 115 ? 13.723 10.129 -1.443 1.00 78.75 115 SER A C 1
ATOM 925 O O . SER A 1 115 ? 13.064 11.128 -1.719 1.00 78.75 115 SER A O 1
ATOM 927 N N . ARG A 1 116 ? 14.608 10.126 -0.442 1.00 57.94 116 ARG A N 1
ATOM 928 C CA . ARG A 1 116 ? 15.008 11.373 0.215 1.00 57.94 116 ARG A CA 1
ATOM 929 C C . ARG A 1 116 ? 15.608 12.293 -0.847 1.00 57.94 116 ARG A C 1
ATOM 931 O O . ARG A 1 116 ? 16.392 11.821 -1.661 1.00 57.94 116 ARG A O 1
ATOM 938 N N . ALA A 1 117 ? 15.243 13.571 -0.814 1.00 46.75 117 ALA A N 1
ATOM 939 C CA . ALA A 1 117 ? 16.127 14.589 -1.351 1.00 46.75 117 ALA A CA 1
ATOM 940 C C . ALA A 1 117 ? 17.333 14.658 -0.411 1.00 46.75 117 ALA A C 1
ATOM 942 O O . ALA A 1 117 ? 17.150 14.754 0.808 1.00 46.75 117 ALA A O 1
ATOM 943 N N . ASP A 1 118 ? 18.518 14.501 -0.979 1.00 36.41 118 ASP A N 1
ATOM 944 C CA . ASP A 1 118 ? 19.809 14.712 -0.330 1.00 36.41 118 ASP A CA 1
ATOM 945 C C . ASP A 1 118 ? 19.865 16.073 0.389 1.00 36.41 118 ASP A C 1
ATOM 947 O O . ASP A 1 118 ? 19.351 17.073 -0.174 1.00 36.41 118 ASP A O 1
#

Radius of gyration: 14.87 Å; chains: 1; bounding box: 33×32×34 Å

Foldseek 3Di:
DAAEAEDEDADDLCQAQNPPPPDGDRQADDVVCLVDHDQQHKYWYFYDVVVVTVPHTPDMDGRHDRDDLACCCPPPSNVQLAADCPDPSSRLSRNSFWYAPDPPGDIDGHDHPPPDDD

Secondary structure (DSSP, 8-state):
---EEEEEES--SSSSSB--TT--B-TTS-HHHHHH--TT-EEEEEE-TTTT-BT-EEEEEE------HHHHHH-GGGGGGS--TTS-HHHHT----EE-SSTTSPPEEPSSTTS---

Sequence (118 aa):
MARVYSYVIDHDVGFAPNPFHGLCTLAACKPQIRRTAQVGDYIVGTGSKPSGRVGRLVYWMRVGEIIDFAEYWTNPRFARKRPQMNGSLMQQHGDNIYRRESPDGPWLQVDSFHSRAD